Protein AF-A0A2X1JS97-F1 (afdb_monomer_lite)

Secondary structure (DSSP, 8-state):
-PPPEEEESSSTTTSHHHHHHHHHHHHHH---EEEESTTTTSSS-S--HHHHHHHHHHHHHHT---S--

Sequence (69 aa):
MKRMIALDGAQGEGGGQILRSALSLSMITGQPFTITGIRAGRAKPGLLRQHLTAVKAAAEICRATVEGA

pLDDT: mean 93.16, std 7.84, range [61.62, 98.31]

Foldseek 3Di:
DADEAEEEQQDDPAQQVVLLVQLVCCLVVVHHYDYPFRRVVPPDTDDDPVSVVSVVVSCVVRVDDDDPD

Organism: Escherichia coli (NCBI:txid562)

Radius of gyration: 11.61 Å; chains: 1; bounding box: 31×20×27 Å

Structure (mmCIF, N/CA/C/O backbone):
data_AF-A0A2X1JS97-F1
#
_entry.id   AF-A0A2X1JS97-F1
#
loop_
_atom_site.group_PDB
_atom_site.id
_atom_site.type_symbol
_atom_site.label_atom_id
_atom_site.label_alt_id
_atom_site.label_comp_id
_atom_site.label_asym_id
_atom_site.label_entity_id
_atom_site.label_seq_id
_atom_site.pdbx_PDB_ins_code
_atom_site.Cartn_x
_atom_site.Cartn_y
_atom_site.Cartn_z
_atom_site.occupancy
_atom_site.B_iso_or_equiv
_atom_site.auth_seq_id
_atom_site.auth_comp_id
_atom_site.auth_asym_id
_atom_site.auth_atom_id
_atom_site.pdbx_PDB_model_num
ATOM 1 N N . MET A 1 1 ? -19.054 6.889 6.952 1.00 61.62 1 MET A N 1
ATOM 2 C CA . MET A 1 1 ? -18.035 6.036 6.294 1.00 61.62 1 MET A CA 1
ATOM 3 C C . MET A 1 1 ? -16.870 6.911 5.854 1.00 61.62 1 MET A C 1
ATOM 5 O O . MET A 1 1 ? -17.124 7.999 5.349 1.00 61.62 1 MET A O 1
ATOM 9 N N . LYS A 1 2 ? -15.616 6.499 6.088 1.00 75.62 2 LYS A N 1
ATOM 10 C CA . LYS A 1 2 ? -14.443 7.256 5.611 1.00 75.62 2 LYS A CA 1
ATOM 11 C C . LYS A 1 2 ? -14.261 7.038 4.107 1.00 75.62 2 LYS A C 1
ATOM 13 O O . LYS A 1 2 ? -14.476 5.936 3.616 1.00 75.62 2 LYS A O 1
ATOM 18 N N . ARG A 1 3 ? -13.888 8.096 3.385 1.00 93.19 3 ARG A N 1
ATOM 19 C CA . ARG A 1 3 ? -13.640 8.068 1.936 1.00 93.19 3 ARG A CA 1
ATOM 20 C C . ARG A 1 3 ? -12.361 7.284 1.625 1.00 93.19 3 ARG A C 1
ATOM 22 O O . ARG A 1 3 ? -11.348 7.487 2.293 1.00 93.19 3 ARG A O 1
ATOM 29 N N . MET A 1 4 ? -12.424 6.439 0.597 1.00 96.38 4 MET A N 1
ATOM 30 C CA . MET A 1 4 ? -11.274 5.706 0.061 1.00 96.38 4 MET A CA 1
ATOM 31 C C . MET A 1 4 ? -10.228 6.679 -0.494 1.00 96.38 4 MET A C 1
ATOM 33 O O . MET A 1 4 ? -10.564 7.550 -1.296 1.00 96.38 4 MET A O 1
ATOM 37 N N . ILE A 1 5 ? -8.971 6.539 -0.070 1.00 97.50 5 ILE A N 1
ATOM 38 C CA . ILE A 1 5 ? -7.838 7.276 -0.647 1.00 97.50 5 ILE A CA 1
ATOM 39 C C . ILE A 1 5 ? -7.322 6.512 -1.866 1.00 97.50 5 ILE A C 1
ATOM 41 O O . ILE A 1 5 ? -6.999 5.333 -1.757 1.00 97.50 5 ILE A O 1
ATOM 45 N N . ALA A 1 6 ? -7.192 7.183 -3.008 1.00 96.75 6 ALA A N 1
ATOM 46 C CA . ALA A 1 6 ? -6.504 6.636 -4.174 1.00 96.75 6 ALA A CA 1
ATOM 47 C C . ALA A 1 6 ? -5.036 7.085 -4.171 1.00 96.75 6 ALA A C 1
ATOM 49 O O . ALA A 1 6 ? -4.754 8.274 -4.025 1.00 96.75 6 ALA A O 1
ATOM 50 N N . LEU A 1 7 ? -4.113 6.138 -4.324 1.00 94.75 7 LEU A N 1
ATOM 51 C CA . LEU A 1 7 ? -2.674 6.381 -4.375 1.00 94.75 7 LEU A CA 1
ATOM 52 C C . LEU A 1 7 ? -2.084 5.863 -5.688 1.00 94.75 7 LEU A C 1
ATOM 54 O O . LEU A 1 7 ? -2.385 4.750 -6.1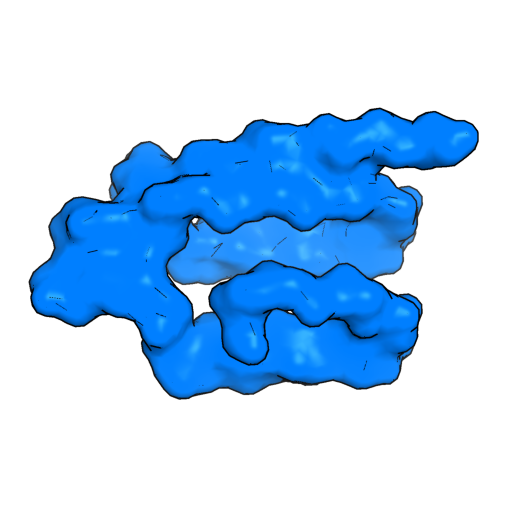25 1.00 94.75 7 LEU A O 1
ATOM 58 N N . ASP A 1 8 ? -1.178 6.645 -6.268 1.00 94.25 8 ASP A N 1
ATOM 59 C CA . ASP A 1 8 ? -0.367 6.232 -7.410 1.00 94.25 8 ASP A CA 1
ATOM 60 C C . ASP A 1 8 ? 0.992 5.696 -6.929 1.00 94.25 8 ASP A C 1
ATOM 62 O O . ASP A 1 8 ? 1.851 6.433 -6.447 1.00 94.25 8 ASP A O 1
ATOM 66 N N . GLY A 1 9 ? 1.181 4.382 -7.036 1.00 93.50 9 GLY A N 1
ATOM 67 C CA . GLY A 1 9 ? 2.410 3.677 -6.680 1.00 93.50 9 GLY A CA 1
ATOM 68 C C . GLY A 1 9 ? 3.482 3.668 -7.774 1.00 93.50 9 GLY A C 1
ATOM 69 O O . GLY A 1 9 ? 4.557 3.097 -7.541 1.00 93.50 9 GLY A O 1
ATOM 70 N N . ALA A 1 10 ? 3.206 4.252 -8.946 1.00 90.69 10 ALA A N 1
ATOM 71 C CA . ALA A 1 10 ? 4.155 4.375 -10.049 1.00 90.69 10 ALA A CA 1
ATOM 72 C C . ALA A 1 10 ? 5.032 5.633 -9.930 1.00 90.69 10 ALA A C 1
ATOM 74 O O . ALA A 1 10 ? 6.131 5.655 -10.483 1.00 90.69 10 ALA A O 1
ATOM 75 N N . GLN A 1 11 ? 4.585 6.648 -9.183 1.00 82.62 11 GLN A N 1
ATOM 76 C CA . GLN A 1 11 ? 5.330 7.891 -8.984 1.00 82.62 11 GLN A CA 1
ATOM 77 C C . GLN A 1 11 ? 6.503 7.758 -7.997 1.00 82.62 11 GLN A C 1
ATOM 79 O O . GLN A 1 11 ? 6.466 6.993 -7.028 1.00 82.62 11 GLN A O 1
ATOM 84 N N . GLY A 1 12 ? 7.547 8.560 -8.237 1.00 75.06 12 GLY A N 1
ATOM 85 C CA . GLY A 1 12 ? 8.671 8.776 -7.321 1.00 75.06 12 GLY A CA 1
ATOM 86 C C . GLY A 1 12 ? 9.475 7.512 -6.997 1.00 75.06 12 GLY A C 1
ATOM 87 O O . GLY A 1 12 ? 9.974 6.825 -7.884 1.00 75.06 12 GLY A O 1
ATOM 88 N N . GLU A 1 13 ? 9.587 7.196 -5.702 1.00 69.44 13 GLU A N 1
ATOM 89 C CA . GLU A 1 13 ? 10.441 6.148 -5.109 1.00 69.44 13 GLU A CA 1
ATOM 90 C C . GLU A 1 13 ? 10.119 4.700 -5.546 1.00 69.44 13 GLU A C 1
ATOM 92 O O . GLU A 1 13 ? 10.733 3.736 -5.079 1.00 69.44 13 GLU A O 1
ATOM 97 N N . GLY A 1 14 ? 9.153 4.489 -6.441 1.00 64.00 14 GLY A N 1
ATOM 98 C CA . GLY A 1 14 ? 8.775 3.170 -6.934 1.00 64.00 14 GLY A CA 1
ATOM 99 C C . GLY A 1 14 ? 8.074 2.333 -5.866 1.00 64.00 14 GLY A C 1
ATOM 100 O O . GLY A 1 14 ? 8.596 1.303 -5.449 1.00 64.00 14 GLY A O 1
ATOM 101 N N . GLY A 1 15 ? 6.888 2.777 -5.443 1.00 79.69 15 GLY A N 1
ATOM 102 C CA . GLY A 1 15 ? 5.814 2.015 -4.785 1.00 79.69 15 GLY A CA 1
ATOM 103 C C . GLY A 1 15 ? 6.051 1.459 -3.375 1.00 79.69 15 GLY A C 1
ATOM 104 O O . GLY A 1 15 ? 5.138 1.484 -2.557 1.00 79.69 15 GLY A O 1
ATOM 105 N N . GLY A 1 16 ? 7.248 0.959 -3.052 1.00 89.12 16 GLY A N 1
ATOM 106 C CA . GLY A 1 16 ? 7.505 0.240 -1.798 1.00 89.12 16 GLY A CA 1
ATOM 107 C C . GLY A 1 16 ? 7.442 1.125 -0.551 1.00 89.12 16 GLY A C 1
ATOM 108 O O . GLY A 1 16 ? 6.894 0.708 0.467 1.00 89.12 16 GLY A O 1
ATOM 109 N N . GLN A 1 17 ? 7.974 2.349 -0.628 1.00 91.12 17 GLN A N 1
ATOM 110 C CA . GLN A 1 17 ? 7.902 3.305 0.481 1.00 91.12 17 GLN A CA 1
ATOM 111 C C . GLN A 1 17 ? 6.474 3.828 0.678 1.00 91.12 17 GLN A C 1
ATOM 113 O O . GLN A 1 17 ? 5.981 3.818 1.803 1.00 91.12 17 GLN A O 1
ATOM 118 N N . ILE A 1 18 ? 5.792 4.197 -0.415 1.00 93.19 18 ILE A N 1
ATOM 119 C CA . ILE A 1 18 ? 4.398 4.669 -0.389 1.00 93.19 18 ILE A CA 1
ATOM 120 C C . ILE A 1 18 ? 3.495 3.615 0.256 1.00 93.19 18 ILE A C 1
ATOM 122 O O . ILE A 1 18 ? 2.724 3.944 1.151 1.00 93.19 18 ILE A O 1
ATOM 126 N N . LEU A 1 19 ? 3.643 2.343 -0.132 1.00 95.50 19 LEU A N 1
ATOM 127 C CA . LEU A 1 19 ? 2.869 1.244 0.440 1.00 95.50 19 LEU A CA 1
ATOM 128 C C . LEU A 1 19 ? 3.033 1.153 1.964 1.00 95.50 19 LEU A C 1
ATOM 130 O O . LEU A 1 19 ? 2.039 1.045 2.674 1.00 95.50 19 LEU A O 1
ATOM 134 N N . ARG A 1 20 ? 4.267 1.220 2.481 1.00 95.56 20 ARG A N 1
ATOM 135 C CA . ARG A 1 20 ? 4.517 1.129 3.931 1.00 95.56 20 ARG A CA 1
ATOM 136 C C . ARG A 1 20 ? 3.900 2.297 4.694 1.00 95.56 20 ARG A C 1
ATOM 138 O O . ARG A 1 20 ? 3.238 2.075 5.701 1.00 95.56 20 ARG A O 1
ATOM 145 N N . SER A 1 21 ? 4.083 3.523 4.206 1.00 96.19 21 SER A N 1
ATOM 146 C CA . SER A 1 21 ? 3.489 4.710 4.830 1.00 96.19 21 SER A CA 1
ATOM 147 C C . SER A 1 21 ? 1.960 4.666 4.793 1.00 96.19 21 SER A C 1
ATOM 149 O O . SER A 1 21 ? 1.321 4.961 5.801 1.00 96.19 21 SER A O 1
ATOM 151 N N . ALA A 1 22 ? 1.374 4.248 3.667 1.00 96.50 22 ALA A N 1
ATOM 152 C CA . ALA A 1 22 ? -0.070 4.120 3.509 1.00 96.50 22 ALA A CA 1
ATOM 153 C C . ALA A 1 22 ? -0.665 3.061 4.447 1.00 96.50 22 ALA A C 1
ATOM 155 O O . ALA A 1 22 ? -1.661 3.345 5.106 1.00 96.50 22 ALA A O 1
ATOM 156 N N . LEU A 1 23 ? -0.028 1.889 4.575 1.00 98.00 23 LEU A N 1
ATOM 157 C CA . LEU A 1 23 ? -0.435 0.859 5.537 1.00 98.00 23 LEU A CA 1
ATOM 158 C C . LEU A 1 23 ? -0.439 1.413 6.966 1.00 98.00 23 LEU A C 1
ATOM 160 O O . LEU A 1 23 ? -1.460 1.331 7.644 1.00 98.00 23 LEU A O 1
ATOM 164 N N . SER A 1 24 ? 0.660 2.032 7.407 1.00 98.06 24 SER A N 1
ATOM 165 C CA . SER A 1 24 ? 0.765 2.594 8.760 1.00 98.06 24 SER A CA 1
ATOM 166 C C . SER A 1 24 ? -0.304 3.652 9.036 1.00 98.06 24 SER A C 1
ATOM 168 O O . SER A 1 24 ? -1.000 3.583 10.047 1.00 98.06 24 SER A O 1
ATOM 170 N N . LEU A 1 25 ? -0.478 4.612 8.124 1.00 98.00 25 LEU A N 1
ATOM 171 C CA . LEU A 1 25 ? -1.472 5.676 8.277 1.00 98.00 25 LEU A CA 1
ATOM 172 C C . LEU A 1 25 ? -2.902 5.137 8.217 1.00 98.00 25 LEU A C 1
ATOM 174 O O . LEU A 1 25 ? -3.748 5.582 8.989 1.00 98.00 25 LEU A O 1
ATOM 178 N N . SER A 1 26 ? -3.183 4.168 7.347 1.00 98.06 26 SER A N 1
ATOM 179 C CA . SER A 1 26 ? -4.496 3.530 7.251 1.00 98.06 26 SER A CA 1
ATOM 180 C C . SER A 1 26 ? -4.843 2.770 8.529 1.00 98.06 26 SER A C 1
ATOM 182 O O . SER A 1 26 ? -5.941 2.947 9.046 1.00 98.06 26 SER A O 1
ATOM 184 N N . MET A 1 27 ? -3.893 2.025 9.108 1.00 97.38 27 MET A N 1
ATOM 185 C CA . MET A 1 27 ? -4.079 1.353 10.401 1.00 97.38 27 MET A CA 1
ATOM 186 C C . MET A 1 27 ? -4.343 2.342 11.543 1.00 97.38 27 MET A C 1
ATOM 188 O O . MET A 1 27 ? -5.267 2.133 12.321 1.00 97.38 27 MET A O 1
ATOM 192 N N . ILE A 1 28 ? -3.569 3.431 11.634 1.00 97.88 28 ILE A N 1
ATOM 193 C CA . ILE A 1 28 ? -3.708 4.435 12.706 1.00 97.88 28 ILE A CA 1
ATOM 194 C C . ILE A 1 28 ? -5.024 5.205 12.577 1.00 97.88 28 ILE A C 1
ATOM 196 O O . ILE A 1 28 ? -5.705 5.476 13.563 1.00 97.88 28 ILE A O 1
ATOM 200 N N . THR A 1 29 ? -5.378 5.597 11.356 1.00 97.19 29 THR A N 1
ATOM 201 C CA . THR A 1 29 ? -6.532 6.467 11.123 1.00 97.19 29 THR A CA 1
ATOM 202 C C . THR A 1 29 ? -7.817 5.689 10.881 1.00 97.19 29 THR A C 1
ATOM 204 O O . THR A 1 29 ? -8.891 6.270 10.979 1.00 97.19 29 THR A O 1
ATOM 207 N N . GLY A 1 30 ? -7.761 4.410 10.518 1.00 96.50 30 GLY A N 1
ATOM 208 C CA . GLY A 1 30 ? -8.910 3.649 10.022 1.00 96.50 30 GLY A CA 1
ATOM 209 C C . GLY A 1 30 ? -9.454 4.152 8.676 1.00 96.50 30 GLY A C 1
ATOM 210 O O . GLY A 1 30 ? -10.601 3.865 8.336 1.00 96.50 30 GLY A O 1
ATOM 211 N N . GLN A 1 31 ? -8.697 4.966 7.928 1.00 97.81 31 GLN A N 1
ATOM 212 C CA . GLN A 1 31 ? -9.093 5.419 6.593 1.00 97.81 31 GLN A CA 1
ATOM 213 C C . GLN A 1 31 ? -8.601 4.425 5.529 1.00 97.81 31 GLN A C 1
ATOM 215 O O . GLN A 1 31 ? -7.395 4.177 5.460 1.00 97.81 31 GLN A O 1
ATOM 220 N N . PRO A 1 32 ? -9.487 3.854 4.694 1.00 98.06 32 PRO A N 1
ATOM 221 C CA . PRO A 1 32 ? -9.083 2.867 3.698 1.00 98.06 32 PRO A CA 1
ATOM 222 C C . PRO A 1 32 ? -8.362 3.530 2.515 1.00 98.06 32 PRO A C 1
ATOM 224 O O . PRO A 1 32 ? -8.582 4.712 2.220 1.00 98.06 32 PRO A O 1
ATOM 227 N N . PHE A 1 33 ? -7.521 2.764 1.817 1.00 97.62 33 PHE A N 1
ATOM 228 C CA . PHE A 1 33 ? -6.857 3.213 0.595 1.00 97.62 33 PHE A CA 1
ATOM 229 C C . PHE A 1 33 ? -6.785 2.114 -0.470 1.00 97.62 33 PHE A C 1
ATOM 231 O O . PHE A 1 33 ? -6.829 0.924 -0.172 1.00 97.62 33 PHE A O 1
ATOM 238 N N . THR A 1 34 ? -6.636 2.535 -1.720 1.00 97.56 34 THR A N 1
ATOM 239 C CA . THR A 1 34 ? -6.278 1.699 -2.866 1.00 97.56 34 THR A CA 1
ATOM 240 C C . THR A 1 34 ? -5.028 2.285 -3.497 1.00 97.56 34 THR A C 1
ATOM 242 O O . THR A 1 34 ? -4.927 3.499 -3.670 1.00 97.56 34 THR A O 1
ATOM 245 N N . ILE A 1 35 ? -4.071 1.429 -3.838 1.00 95.62 35 ILE A N 1
ATOM 246 C CA . ILE A 1 35 ? -2.843 1.830 -4.518 1.00 95.62 35 ILE A CA 1
ATOM 247 C C . ILE A 1 35 ? -2.712 1.067 -5.834 1.00 95.62 35 ILE A C 1
ATOM 249 O O . ILE A 1 35 ? -2.756 -0.161 -5.862 1.00 95.62 35 IL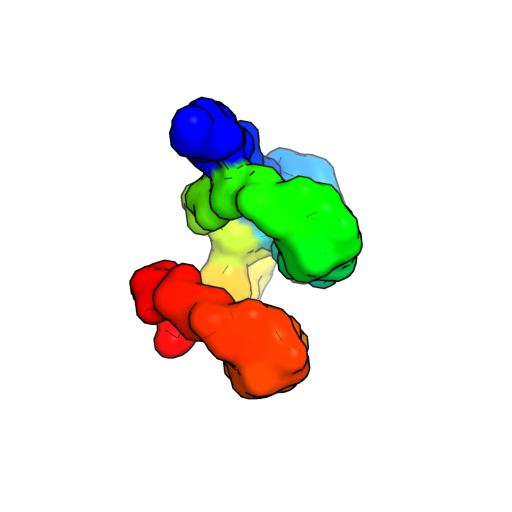E A O 1
ATOM 253 N N . THR A 1 36 ? -2.536 1.798 -6.930 1.00 95.56 36 THR A N 1
ATOM 254 C CA . THR A 1 36 ? -2.341 1.232 -8.273 1.00 95.56 36 THR A CA 1
ATOM 255 C C . THR A 1 36 ? -0.912 1.454 -8.749 1.00 95.56 36 THR A C 1
ATOM 257 O O . THR A 1 36 ? -0.217 2.329 -8.247 1.00 95.56 36 THR A O 1
ATOM 260 N N . GLY A 1 37 ? -0.433 0.657 -9.707 1.00 94.25 37 GLY A N 1
ATOM 261 C CA . GLY A 1 37 ? 0.893 0.876 -10.301 1.00 94.25 37 GLY A CA 1
ATOM 262 C C . GLY A 1 37 ? 2.073 0.626 -9.354 1.00 94.25 37 GLY A C 1
ATOM 263 O O . GLY A 1 37 ? 3.157 1.163 -9.579 1.00 94.25 37 GLY A O 1
ATOM 264 N N . ILE A 1 38 ? 1.899 -0.185 -8.298 1.00 95.00 38 ILE A N 1
ATOM 265 C CA . ILE A 1 38 ? 2.963 -0.480 -7.327 1.00 95.00 38 ILE A CA 1
ATOM 266 C C . ILE A 1 38 ? 4.214 -0.953 -8.068 1.00 95.00 38 ILE A C 1
ATOM 268 O O . ILE A 1 38 ? 4.228 -2.026 -8.673 1.00 95.00 38 ILE A O 1
ATOM 272 N N . ARG A 1 39 ? 5.292 -0.166 -7.973 1.00 93.94 39 ARG A N 1
ATOM 273 C CA . ARG A 1 39 ? 6.602 -0.512 -8.548 1.00 93.94 39 ARG A CA 1
ATOM 274 C C . ARG A 1 39 ? 6.587 -0.658 -10.075 1.00 93.94 39 ARG A C 1
ATOM 276 O O . ARG A 1 39 ? 7.451 -1.350 -10.604 1.00 93.94 39 ARG A O 1
ATOM 283 N N . ALA A 1 40 ? 5.669 0.008 -10.779 1.00 92.81 40 ALA A N 1
ATOM 284 C CA . ALA A 1 40 ? 5.518 -0.116 -12.233 1.00 92.81 40 ALA A CA 1
ATOM 285 C C . ALA A 1 40 ? 6.816 0.159 -13.022 1.00 92.81 40 ALA A C 1
ATOM 287 O O . ALA A 1 40 ? 7.103 -0.548 -13.979 1.00 92.81 40 ALA A O 1
ATOM 288 N N . GLY A 1 41 ? 7.640 1.120 -12.587 1.00 88.50 41 GLY A N 1
ATOM 289 C CA . GLY A 1 41 ? 8.912 1.463 -13.243 1.00 88.50 41 GLY A CA 1
ATOM 290 C C . GLY A 1 41 ? 10.142 0.661 -12.791 1.00 88.50 41 GLY A C 1
ATOM 291 O O . GLY A 1 41 ? 11.265 1.034 -13.120 1.00 88.50 41 GLY A O 1
ATOM 292 N N . ARG A 1 42 ? 9.992 -0.392 -11.973 1.00 90.69 42 ARG A N 1
ATOM 293 C CA . ARG A 1 42 ? 11.129 -1.172 -11.442 1.00 90.69 42 ARG A CA 1
ATOM 294 C C . ARG A 1 42 ? 11.347 -2.452 -12.254 1.00 90.69 42 ARG A C 1
ATOM 296 O O . ARG A 1 42 ? 10.389 -3.098 -12.655 1.00 90.69 42 ARG A O 1
ATOM 303 N N . ALA A 1 43 ? 12.606 -2.895 -12.361 1.00 91.94 43 ALA A N 1
ATOM 304 C CA . ALA A 1 43 ? 12.999 -4.103 -13.109 1.00 91.94 43 ALA A CA 1
ATOM 305 C C . ALA A 1 43 ? 12.214 -5.374 -12.730 1.00 91.94 43 ALA A C 1
ATOM 307 O O . ALA A 1 43 ? 11.923 -6.215 -13.571 1.00 91.94 43 ALA A O 1
ATOM 308 N N . LYS A 1 44 ? 11.857 -5.510 -11.451 1.00 92.38 44 LYS A N 1
ATOM 309 C CA . LYS A 1 44 ? 10.851 -6.473 -10.994 1.00 92.38 44 LYS A CA 1
ATOM 310 C C . LYS A 1 44 ? 9.641 -5.648 -10.584 1.00 92.38 44 LYS A C 1
ATOM 312 O O . LYS A 1 44 ? 9.774 -5.032 -9.535 1.00 92.38 44 LYS A O 1
ATOM 317 N N . PRO A 1 45 ? 8.545 -5.551 -11.343 1.00 94.00 45 PRO A N 1
ATOM 318 C CA . PRO A 1 45 ? 7.399 -4.718 -10.971 1.00 94.00 45 PRO A CA 1
ATOM 319 C C . PRO A 1 45 ? 6.524 -5.380 -9.894 1.00 94.00 45 PRO A C 1
ATOM 321 O O . PRO A 1 45 ? 6.803 -6.498 -9.460 1.00 94.00 45 PRO A O 1
ATOM 324 N N . GLY A 1 46 ? 5.496 -4.674 -9.419 1.00 94.94 46 GLY A N 1
ATOM 325 C CA . GLY A 1 46 ? 4.491 -5.217 -8.502 1.00 94.94 46 GLY A CA 1
ATOM 326 C C . GLY A 1 46 ? 4.974 -5.467 -7.071 1.00 94.94 46 GLY A C 1
ATOM 327 O O . GLY A 1 46 ? 6.038 -5.007 -6.632 1.00 94.94 46 GLY A O 1
ATOM 328 N N . LEU A 1 47 ? 4.161 -6.203 -6.314 1.00 95.75 47 LEU A N 1
ATOM 329 C CA . LEU A 1 47 ? 4.492 -6.637 -4.960 1.00 95.75 47 LEU A CA 1
ATOM 330 C C . LEU A 1 47 ? 5.566 -7.733 -5.008 1.00 95.75 47 LEU A C 1
ATOM 332 O O . LEU A 1 47 ? 5.531 -8.650 -5.819 1.00 95.75 47 LEU A O 1
ATOM 336 N N . LEU A 1 48 ? 6.543 -7.626 -4.110 1.00 95.38 48 LEU A N 1
ATOM 337 C CA . LEU A 1 48 ? 7.559 -8.653 -3.881 1.00 95.38 48 LEU A CA 1
ATOM 338 C C . LEU A 1 48 ? 7.267 -9.288 -2.528 1.00 95.38 48 LEU A C 1
ATOM 340 O O . LEU A 1 48 ? 6.532 -8.709 -1.730 1.00 95.38 48 LEU A O 1
ATOM 344 N N . ARG A 1 49 ? 7.914 -10.418 -2.226 1.00 96.56 49 ARG A N 1
ATOM 345 C CA . ARG A 1 49 ? 7.728 -11.145 -0.958 1.00 96.56 49 ARG A CA 1
ATOM 346 C C . ARG A 1 49 ? 7.770 -10.232 0.273 1.00 96.56 49 ARG A C 1
ATOM 348 O O . ARG A 1 49 ? 6.852 -10.276 1.074 1.00 96.56 49 ARG A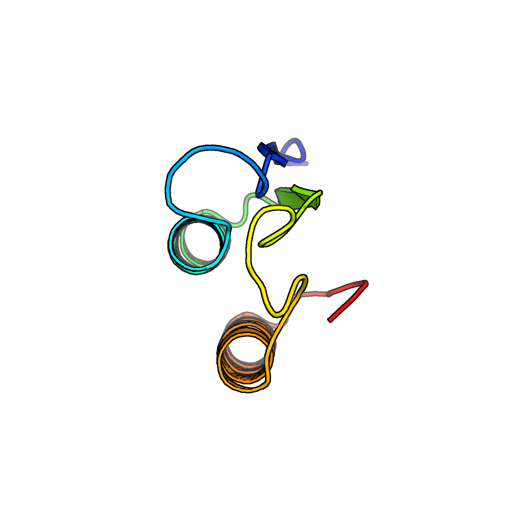 O 1
ATOM 355 N N . GLN A 1 50 ? 8.752 -9.334 0.368 1.00 95.38 50 GLN A N 1
ATOM 356 C CA . GLN A 1 50 ? 8.854 -8.385 1.488 1.00 95.38 50 GLN A CA 1
ATOM 357 C C . GLN A 1 50 ? 7.664 -7.410 1.591 1.00 95.38 50 GLN A C 1
ATOM 359 O O . GLN A 1 50 ? 7.257 -7.044 2.689 1.00 95.38 50 GLN A O 1
ATOM 364 N N . HIS A 1 51 ? 7.092 -6.991 0.457 1.00 95.94 51 HIS A N 1
ATOM 365 C CA . HIS A 1 51 ? 5.917 -6.119 0.433 1.00 95.94 51 HIS A CA 1
ATOM 366 C C . HIS A 1 51 ? 4.678 -6.898 0.881 1.00 95.94 51 HIS A C 1
ATOM 368 O O . HIS A 1 51 ? 3.909 -6.405 1.697 1.00 95.94 51 HIS A O 1
ATOM 374 N N . LEU A 1 52 ? 4.538 -8.139 0.405 1.00 97.00 52 LEU A N 1
ATOM 375 C CA . LEU A 1 52 ? 3.458 -9.038 0.804 1.00 97.00 52 LEU A CA 1
ATOM 376 C C . LEU A 1 52 ? 3.489 -9.351 2.295 1.00 97.00 52 LEU A C 1
ATOM 378 O O . LEU A 1 52 ? 2.447 -9.311 2.937 1.00 97.00 52 LEU A O 1
ATOM 382 N N . THR A 1 53 ? 4.668 -9.602 2.865 1.00 97.69 53 THR A N 1
ATOM 383 C CA . THR A 1 53 ? 4.812 -9.798 4.312 1.00 97.69 53 THR A CA 1
ATOM 384 C C . THR A 1 53 ? 4.319 -8.577 5.087 1.00 97.69 53 THR A C 1
ATOM 386 O O . THR A 1 53 ? 3.581 -8.737 6.052 1.00 97.69 53 THR A O 1
ATOM 389 N N . ALA A 1 54 ? 4.662 -7.362 4.644 1.00 97.25 54 ALA A N 1
ATOM 390 C CA . ALA A 1 54 ? 4.200 -6.137 5.296 1.00 97.25 54 ALA A CA 1
ATOM 391 C C . ALA A 1 54 ? 2.673 -5.964 5.208 1.00 97.25 54 ALA A C 1
ATOM 393 O O . ALA A 1 54 ? 2.043 -5.618 6.204 1.00 97.25 54 ALA A O 1
ATOM 394 N N . VAL A 1 55 ? 2.072 -6.244 4.045 1.00 97.94 55 VAL A N 1
ATOM 395 C CA . VAL A 1 55 ? 0.611 -6.186 3.862 1.00 97.94 55 VAL A CA 1
ATOM 396 C C . VAL A 1 55 ? -0.093 -7.217 4.746 1.00 97.94 55 VAL A C 1
ATOM 398 O O . VAL A 1 55 ? -1.052 -6.874 5.431 1.00 97.94 55 VAL A O 1
ATOM 401 N N . LYS A 1 56 ? 0.406 -8.459 4.784 1.00 97.94 56 LYS A N 1
ATOM 402 C CA . LYS A 1 56 ? -0.155 -9.534 5.615 1.00 97.94 56 LYS A CA 1
ATOM 403 C C . LYS A 1 56 ? -0.067 -9.213 7.104 1.00 97.94 56 LYS A C 1
ATOM 405 O O . LYS A 1 56 ? -1.068 -9.338 7.796 1.00 97.94 56 LYS A O 1
ATOM 410 N N . ALA A 1 57 ? 1.085 -8.733 7.572 1.00 98.06 57 ALA A N 1
ATOM 411 C CA . ALA A 1 57 ? 1.262 -8.334 8.966 1.00 98.06 57 ALA A CA 1
ATOM 412 C C . ALA A 1 57 ? 0.321 -7.183 9.353 1.00 98.06 57 ALA A C 1
ATOM 414 O O . ALA A 1 57 ? -0.317 -7.234 10.400 1.00 98.06 57 ALA A O 1
ATOM 415 N N . ALA A 1 58 ? 0.186 -6.167 8.494 1.00 97.88 58 ALA A N 1
ATOM 416 C CA . ALA A 1 58 ? -0.757 -5.077 8.723 1.00 97.88 58 ALA A CA 1
ATOM 417 C C . ALA A 1 58 ? -2.200 -5.597 8.817 1.00 97.88 58 ALA A C 1
ATOM 419 O O . ALA A 1 58 ? -2.904 -5.274 9.772 1.00 97.88 58 ALA A O 1
ATOM 420 N N . ALA A 1 59 ? -2.615 -6.449 7.874 1.00 98.00 59 ALA A N 1
ATOM 421 C CA . ALA A 1 59 ? -3.954 -7.030 7.854 1.00 98.00 59 ALA A CA 1
ATOM 422 C C . ALA A 1 59 ? -4.248 -7.895 9.085 1.00 98.00 59 ALA A C 1
ATOM 424 O O . ALA A 1 59 ? -5.348 -7.818 9.624 1.00 98.00 59 ALA A O 1
AT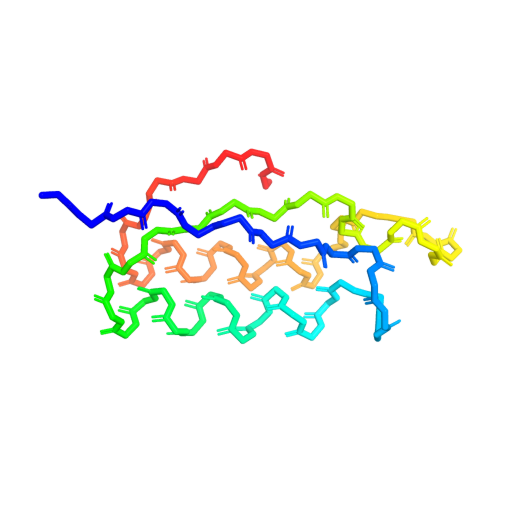OM 425 N N . GLU A 1 60 ? -3.274 -8.672 9.557 1.00 98.31 60 GLU A N 1
ATOM 426 C CA . GLU A 1 60 ? -3.397 -9.486 10.768 1.00 98.31 60 GLU A CA 1
ATOM 427 C C . GLU A 1 60 ? -3.553 -8.616 12.025 1.00 98.31 60 GLU A C 1
ATOM 429 O O . GLU A 1 60 ? -4.467 -8.838 12.821 1.00 98.31 60 GLU A O 1
ATOM 434 N N . ILE A 1 61 ? -2.720 -7.580 12.172 1.00 98.06 61 ILE A N 1
ATOM 435 C CA . ILE A 1 61 ? -2.716 -6.697 13.348 1.00 98.06 61 ILE A CA 1
ATOM 436 C C .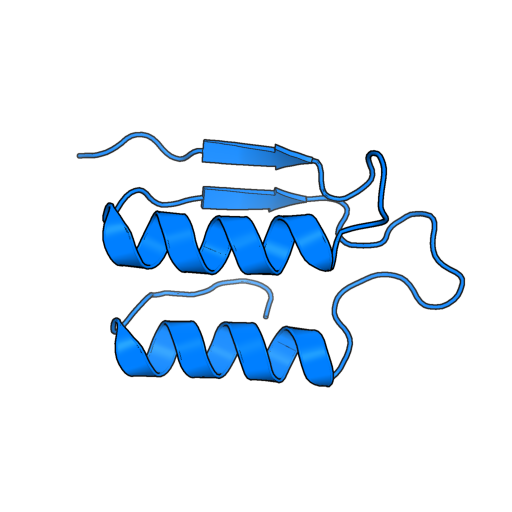 ILE A 1 61 ? -4.016 -5.888 13.454 1.00 98.06 61 ILE A C 1
ATOM 438 O O . ILE A 1 61 ? -4.553 -5.734 14.551 1.00 98.06 61 ILE A O 1
ATOM 442 N N . CYS A 1 62 ? -4.534 -5.363 12.338 1.00 96.50 62 CYS A N 1
ATOM 443 C CA . CYS A 1 62 ? -5.712 -4.489 12.345 1.00 96.50 62 CYS A CA 1
ATOM 444 C C . CYS A 1 62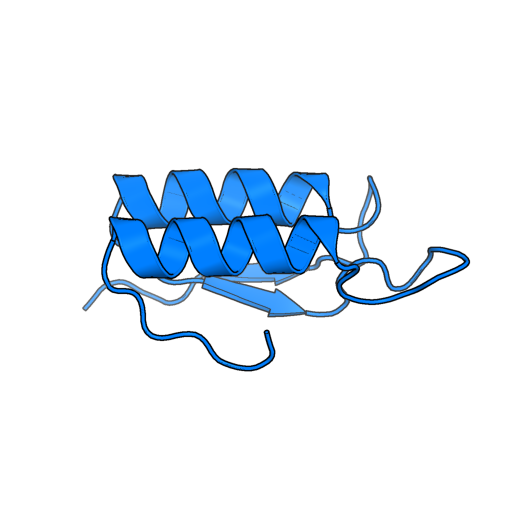 ? -7.009 -5.155 11.859 1.00 96.50 62 CYS A C 1
ATOM 446 O O . CYS A 1 62 ? -8.049 -4.496 11.825 1.00 96.50 62 CYS A O 1
ATOM 448 N N . ARG A 1 63 ? -6.968 -6.447 11.503 1.00 97.38 63 ARG A N 1
ATOM 449 C CA . ARG A 1 63 ? -8.088 -7.213 10.921 1.00 97.38 63 ARG A CA 1
ATOM 450 C C . ARG A 1 63 ? -8.648 -6.577 9.641 1.00 97.38 63 ARG A C 1
ATOM 452 O O . ARG A 1 63 ? -9.863 -6.514 9.450 1.00 97.38 63 ARG A O 1
ATOM 459 N N . ALA A 1 64 ? -7.770 -6.079 8.770 1.00 97.25 64 ALA A N 1
ATOM 460 C CA . ALA A 1 64 ? -8.186 -5.473 7.506 1.00 97.25 64 ALA A CA 1
ATOM 461 C C . ALA A 1 64 ? -8.667 -6.518 6.492 1.00 97.25 64 ALA A C 1
ATOM 463 O O . ALA A 1 64 ? -8.145 -7.628 6.409 1.00 97.25 64 ALA A O 1
ATOM 464 N N . THR A 1 65 ? -9.619 -6.114 5.651 1.00 97.50 65 THR A N 1
ATOM 465 C CA . THR A 1 65 ? -9.903 -6.795 4.382 1.00 97.50 65 THR A CA 1
ATOM 466 C C . THR A 1 65 ? -8.939 -6.268 3.323 1.00 97.50 65 THR A C 1
ATOM 468 O O . THR A 1 65 ? -8.753 -5.056 3.212 1.00 97.50 65 THR A O 1
ATOM 471 N N . VAL A 1 66 ? -8.309 -7.169 2.570 1.00 97.50 66 VAL A N 1
ATOM 472 C CA . VAL A 1 66 ? -7.299 -6.832 1.560 1.00 97.50 66 VAL A CA 1
ATOM 473 C C . VAL A 1 66 ? -7.621 -7.551 0.257 1.00 97.50 66 VAL A C 1
ATOM 475 O O . VAL A 1 66 ? -7.965 -8.730 0.266 1.00 97.50 66 VAL A O 1
ATOM 478 N N . GLU A 1 67 ? -7.453 -6.849 -0.860 1.00 97.50 67 GLU A N 1
ATOM 479 C CA . GLU A 1 67 ? -7.601 -7.376 -2.216 1.00 97.50 67 GLU A CA 1
ATOM 480 C C . GLU A 1 67 ? -6.303 -7.140 -3.006 1.00 97.50 67 GLU A C 1
ATOM 482 O O . GLU A 1 67 ? -5.662 -6.097 -2.863 1.00 97.50 67 GLU A O 1
ATOM 487 N N . GLY A 1 68 ? -5.899 -8.107 -3.838 1.00 92.12 68 GLY A N 1
ATOM 488 C CA . GLY A 1 68 ? -4.727 -7.979 -4.719 1.00 92.12 68 GLY A CA 1
ATOM 489 C C . GLY A 1 68 ? -3.348 -8.141 -4.055 1.00 92.12 68 GLY A C 1
ATOM 490 O O . GLY A 1 68 ? -2.349 -7.745 -4.661 1.00 92.12 68 GLY A O 1
ATOM 491 N N . ALA A 1 69 ? -3.285 -8.704 -2.842 1.00 81.19 69 ALA A N 1
ATOM 492 C CA . ALA A 1 69 ? -2.050 -9.012 -2.108 1.00 81.19 69 ALA A CA 1
ATOM 493 C C . ALA A 1 69 ? -1.709 -10.509 -2.143 1.00 81.19 69 ALA A C 1
ATOM 495 O O . ALA A 1 69 ? -2.546 -11.321 -1.698 1.00 81.19 69 ALA A O 1
#

InterPro domains:
  IPR000228 RNA 3'-terminal phosphate cyclase [PTHR11096] (3-69)
  IPR013792 RNA 3'-terminal phosphate cyclase/enolpyruvate transferase, alpha/beta [SSF55205] (4-68)
  IPR023797 RNA 3'-terminal phosphate cyclase domain [PF01137] (12-69)
  IPR037136 RNA 3'-terminal phosphate cyclase domain superfamily [G3DSA:3.65.10.20] (4-69)